Protein AF-A0A528AIC3-F1 (afdb_monomer_lite)

pLDDT: mean 77.79, std 11.74, range [51.06, 93.06]

Foldseek 3Di:
DAADFPDKDQPQDVVVVVVCVVVVNDDPDDPVVCVVDNPPDDTDMDTHGDLQCLVNCQVVVVVVCVPPPDPPDDDHSVVSRPDDPDPVVPD

Radius of gyration: 18.57 Å; chains: 1; bounding box: 39×36×48 Å

Sequence (91 aa):
MAAIPLLEETSGGPAGAMVSGLAGLARDADPAHIELLANDRPERKLAVYPASAGFDLVEELDYLCTRTIEPNVFFNPRFLAPAMPRLEDRE

Structure (mmCIF, N/CA/C/O backbone):
data_AF-A0A528AIC3-F1
#
_entry.id   AF-A0A528AIC3-F1
#
loop_
_atom_site.group_PDB
_atom_site.id
_atom_site.type_symbol
_atom_site.label_atom_id
_atom_site.label_alt_id
_atom_site.label_comp_id
_atom_site.label_asym_id
_atom_site.label_entity_id
_atom_site.label_seq_id
_atom_site.pdbx_PDB_ins_code
_atom_site.Cartn_x
_atom_site.Cartn_y
_atom_site.Cartn_z
_atom_site.occupancy
_atom_site.B_iso_or_equiv
_atom_site.auth_seq_id
_atom_site.auth_comp_id
_atom_site.auth_asym_id
_atom_site.auth_atom_id
_atom_site.pdbx_PDB_model_num
ATOM 1 N N . MET A 1 1 ? -16.333 1.337 2.476 1.00 53.56 1 MET A N 1
ATOM 2 C CA . MET A 1 1 ? -16.283 2.373 1.420 1.00 53.56 1 MET A CA 1
ATOM 3 C C . MET A 1 1 ? -14.821 2.467 1.029 1.00 53.56 1 MET A C 1
ATOM 5 O O . MET A 1 1 ? -14.013 2.513 1.941 1.00 53.56 1 MET A O 1
ATOM 9 N N . ALA A 1 2 ? -14.458 2.363 -0.250 1.00 69.06 2 ALA A N 1
ATOM 10 C CA . ALA A 1 2 ? -13.042 2.408 -0.628 1.00 69.06 2 ALA A CA 1
ATOM 11 C C . ALA A 1 2 ? -12.483 3.812 -0.340 1.00 69.06 2 ALA A C 1
ATOM 13 O O . ALA A 1 2 ? -13.120 4.803 -0.710 1.00 69.06 2 ALA A O 1
ATOM 14 N N . ALA A 1 3 ? -11.346 3.897 0.355 1.00 83.06 3 ALA A N 1
ATOM 15 C CA . ALA A 1 3 ? -10.695 5.171 0.640 1.00 83.06 3 ALA A CA 1
ATOM 16 C C . ALA A 1 3 ? -10.315 5.886 -0.666 1.00 83.06 3 ALA A C 1
ATOM 18 O O . ALA A 1 3 ? -9.918 5.246 -1.638 1.00 83.06 3 ALA A O 1
ATOM 19 N N . ILE A 1 4 ? -10.416 7.216 -0.683 1.00 89.38 4 ILE A N 1
ATOM 20 C CA . ILE A 1 4 ? -10.019 8.031 -1.837 1.00 89.38 4 ILE A CA 1
ATOM 21 C C . ILE A 1 4 ? -8.589 8.541 -1.594 1.00 89.38 4 ILE A C 1
ATOM 23 O O . ILE A 1 4 ? -8.342 9.143 -0.543 1.00 89.38 4 ILE A O 1
ATOM 27 N N . PRO A 1 5 ? -7.641 8.315 -2.520 1.00 91.38 5 PRO A N 1
ATOM 28 C CA . PRO A 1 5 ? -6.278 8.807 -2.368 1.00 91.38 5 PRO A CA 1
ATOM 29 C C . PRO A 1 5 ? -6.202 10.332 -2.542 1.00 91.38 5 PRO A C 1
ATOM 31 O O . PRO A 1 5 ? -6.940 10.927 -3.324 1.00 91.38 5 PRO A O 1
ATOM 34 N N . LEU A 1 6 ? -5.271 10.965 -1.825 1.00 92.44 6 LEU A N 1
ATOM 35 C CA . LEU A 1 6 ? -4.881 12.369 -2.010 1.00 92.44 6 LEU A CA 1
ATOM 36 C C . LEU A 1 6 ? -4.116 12.570 -3.320 1.00 92.44 6 LEU A C 1
ATOM 38 O O . LEU A 1 6 ? -4.242 13.605 -3.969 1.00 92.44 6 LEU A O 1
ATOM 42 N N . LEU A 1 7 ? -3.292 11.584 -3.671 1.00 91.25 7 LEU A N 1
ATOM 43 C CA . LEU A 1 7 ? -2.506 11.550 -4.893 1.00 91.25 7 LEU A CA 1
ATOM 44 C C . LEU A 1 7 ? -2.563 10.141 -5.455 1.00 91.25 7 LEU A C 1
ATOM 46 O O . LEU A 1 7 ? -2.358 9.169 -4.730 1.00 91.25 7 LEU A O 1
ATOM 50 N N . GLU A 1 8 ? -2.778 10.049 -6.754 1.00 89.12 8 GLU A N 1
ATOM 51 C CA . GLU A 1 8 ? -2.686 8.807 -7.493 1.00 89.12 8 GLU A CA 1
ATOM 52 C C . GLU A 1 8 ? -1.846 9.047 -8.740 1.00 89.12 8 GLU A C 1
ATOM 54 O O . GLU A 1 8 ? -2.135 9.941 -9.535 1.00 89.12 8 GLU A O 1
ATOM 59 N N . GLU A 1 9 ? -0.788 8.261 -8.889 1.00 82.94 9 GLU A N 1
ATOM 60 C CA . GLU A 1 9 ? 0.113 8.313 -10.027 1.00 82.94 9 GLU A CA 1
ATOM 61 C C . GLU A 1 9 ? 0.274 6.909 -10.605 1.00 82.94 9 GLU A C 1
ATOM 63 O O . GLU A 1 9 ? 0.653 5.961 -9.917 1.00 82.94 9 GLU A O 1
ATOM 68 N N . THR A 1 10 ? 0.022 6.764 -11.898 1.00 77.81 10 THR A N 1
ATOM 69 C CA . THR A 1 10 ? 0.375 5.565 -12.661 1.00 77.81 10 THR A CA 1
ATOM 70 C C . THR A 1 10 ? 1.838 5.676 -13.090 1.00 77.81 10 THR A C 1
ATOM 72 O O . THR A 1 10 ? 2.158 6.136 -14.190 1.00 77.81 10 THR A O 1
ATOM 75 N N . SER A 1 11 ? 2.754 5.333 -12.184 1.00 65.06 11 SER A N 1
ATOM 76 C CA . SER A 1 11 ? 4.194 5.378 -12.445 1.00 65.06 11 SER A CA 1
ATOM 77 C C . SER A 1 11 ? 4.627 4.165 -13.273 1.00 65.06 11 SER A C 1
ATOM 79 O O . SER A 1 11 ? 4.389 3.024 -12.899 1.00 65.06 11 SER A O 1
ATOM 81 N N . GLY A 1 12 ? 5.333 4.384 -14.382 1.00 60.56 12 GLY A N 1
ATOM 82 C CA . GLY A 1 12 ? 5.858 3.299 -15.230 1.00 60.56 12 GLY A CA 1
ATOM 83 C C . GLY A 1 12 ? 5.641 3.503 -16.725 1.00 60.56 12 GLY A C 1
ATOM 84 O O . GLY A 1 12 ? 6.210 2.766 -17.524 1.00 60.56 12 GLY A O 1
ATOM 85 N N . GLY A 1 13 ? 4.873 4.525 -17.108 1.00 60.69 13 GLY A N 1
ATOM 86 C CA . GLY A 1 13 ? 4.792 4.963 -18.495 1.00 60.69 13 GLY A CA 1
ATOM 87 C C . GLY A 1 13 ? 6.098 5.620 -18.979 1.00 60.69 13 GLY A C 1
ATOM 88 O O . GLY A 1 13 ? 6.861 6.167 -18.174 1.00 60.69 13 GLY A O 1
ATOM 89 N N . PRO A 1 14 ? 6.345 5.642 -20.300 1.00 63.38 14 PRO A N 1
ATOM 90 C CA . PRO A 1 14 ? 7.572 6.183 -20.895 1.00 63.38 14 PRO A CA 1
ATOM 91 C C . PRO A 1 14 ? 7.829 7.657 -20.537 1.00 63.38 14 PRO A C 1
ATOM 93 O O . PRO A 1 14 ? 8.976 8.093 -20.508 1.00 63.38 14 PRO A O 1
ATOM 96 N N . ALA A 1 15 ? 6.788 8.422 -20.193 1.00 68.94 15 ALA A N 1
ATOM 97 C CA . ALA A 1 15 ? 6.902 9.828 -19.813 1.00 68.94 15 ALA A CA 1
ATOM 98 C C . ALA A 1 15 ? 7.824 10.062 -18.599 1.00 68.94 15 ALA A C 1
ATOM 100 O O . 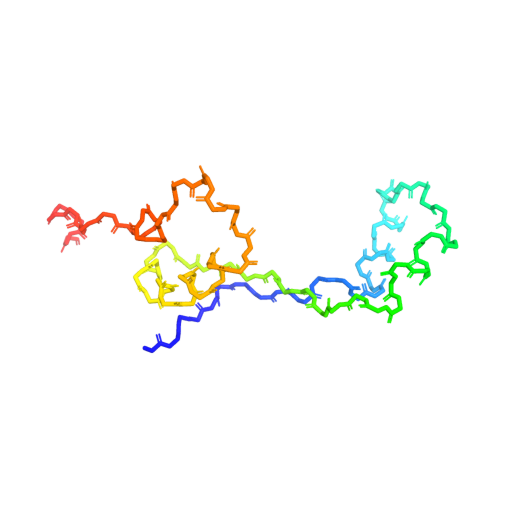ALA A 1 15 ? 8.675 10.947 -18.647 1.00 68.94 15 ALA A O 1
ATOM 101 N N . GLY A 1 16 ? 7.714 9.254 -17.536 1.00 69.44 16 GLY A N 1
ATOM 102 C CA . GLY A 1 16 ? 8.544 9.422 -16.333 1.00 69.44 16 GLY A CA 1
ATOM 103 C C . GLY A 1 16 ? 10.033 9.171 -16.600 1.00 69.44 16 GLY A C 1
ATOM 104 O O . GLY A 1 16 ? 10.890 9.917 -16.123 1.00 69.44 16 GLY A O 1
ATOM 105 N N . ALA A 1 17 ? 10.340 8.173 -17.436 1.00 68.44 17 ALA A N 1
ATOM 106 C CA . ALA A 1 17 ? 11.705 7.893 -17.881 1.00 68.44 17 ALA A CA 1
ATOM 107 C C . ALA A 1 17 ? 12.282 9.054 -18.711 1.00 68.44 17 ALA A C 1
ATOM 109 O O . ALA A 1 17 ? 13.429 9.450 -18.505 1.00 68.44 17 ALA A O 1
ATOM 110 N N . MET A 1 18 ? 11.472 9.656 -19.588 1.00 71.94 18 MET A N 1
ATOM 111 C CA . MET A 1 18 ? 11.877 10.803 -20.411 1.00 71.94 18 MET A CA 1
ATOM 112 C C . MET A 1 18 ? 12.185 12.047 -19.564 1.00 71.94 18 MET A C 1
ATOM 114 O O . MET A 1 18 ? 13.192 12.713 -19.805 1.00 71.94 18 MET A O 1
ATOM 118 N N . VAL A 1 19 ? 11.371 12.344 -18.541 1.00 76.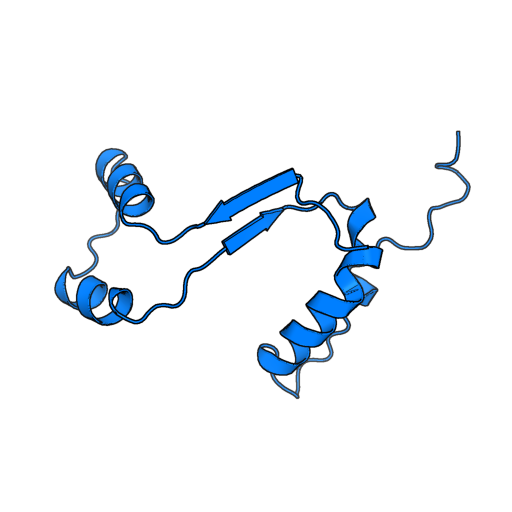31 19 VAL A N 1
ATOM 119 C CA . VAL A 1 19 ? 11.626 13.475 -17.625 1.00 76.31 19 VAL A CA 1
ATOM 120 C C . VAL A 1 19 ? 12.907 13.254 -16.816 1.00 76.31 19 VAL A C 1
ATOM 122 O O . VAL A 1 19 ? 13.716 14.172 -16.691 1.00 76.31 19 VAL A O 1
ATOM 125 N N . SER A 1 20 ? 13.132 12.036 -16.312 1.00 74.94 20 SER A N 1
ATOM 126 C CA . SER A 1 20 ? 14.368 11.688 -15.597 1.00 74.94 20 SER A CA 1
ATOM 127 C C . SER A 1 20 ? 15.610 11.825 -16.490 1.00 74.94 20 SER A C 1
ATOM 129 O O . SER A 1 20 ? 16.622 12.372 -16.046 1.00 74.94 20 SER A O 1
ATOM 131 N N . GLY A 1 21 ? 15.513 11.410 -17.760 1.00 76.75 21 GLY A N 1
ATOM 132 C CA . GLY A 1 21 ? 16.561 11.599 -18.766 1.00 76.75 21 GLY A CA 1
ATOM 133 C C . GLY A 1 21 ? 16.876 13.071 -19.026 1.00 76.75 21 GLY A C 1
ATOM 134 O O . GLY A 1 21 ? 18.039 13.467 -18.983 1.00 76.75 21 GLY A O 1
ATOM 135 N N . LEU A 1 22 ? 15.848 13.906 -19.208 1.00 81.88 22 LEU A N 1
ATOM 136 C CA . LEU A 1 22 ? 16.023 15.344 -19.431 1.00 81.88 22 LEU A CA 1
ATOM 137 C C . LEU A 1 22 ? 16.634 16.060 -18.216 1.00 81.88 22 LEU A C 1
ATOM 139 O O . LEU A 1 22 ? 17.432 16.980 -18.376 1.00 81.88 22 LEU A O 1
ATOM 143 N N . ALA A 1 23 ? 16.284 15.625 -17.006 1.00 84.88 23 ALA A N 1
ATOM 144 C CA . ALA A 1 23 ? 16.823 16.164 -15.760 1.00 84.88 23 ALA A CA 1
ATOM 145 C C . ALA A 1 23 ? 18.251 15.674 -15.435 1.00 84.88 23 ALA A C 1
ATOM 147 O O . ALA A 1 23 ? 18.791 16.039 -14.392 1.00 84.88 23 ALA A O 1
ATOM 148 N N . GLY A 1 24 ? 18.857 14.830 -16.283 1.00 82.50 24 GLY A N 1
ATOM 149 C CA . GLY A 1 24 ? 20.172 14.229 -16.028 1.00 82.50 24 GLY A CA 1
ATOM 150 C C . GLY A 1 24 ? 20.188 13.261 -14.839 1.00 82.50 24 GLY A C 1
ATOM 151 O O . GLY A 1 24 ? 21.247 12.962 -14.295 1.00 82.50 24 GLY A O 1
ATOM 152 N N . LEU A 1 25 ? 19.011 12.795 -14.410 1.00 77.88 25 LEU A N 1
ATOM 153 C CA . LEU A 1 25 ? 18.816 11.869 -13.290 1.00 77.88 25 LEU A CA 1
ATOM 154 C C . LEU A 1 25 ? 18.756 10.405 -13.751 1.00 77.88 25 LEU A C 1
ATOM 156 O O . LEU A 1 25 ? 18.761 9.497 -12.916 1.00 77.88 25 LEU A O 1
ATOM 160 N N . ALA A 1 26 ? 18.677 10.170 -15.063 1.00 69.81 26 ALA A N 1
ATOM 161 C CA . ALA A 1 26 ? 18.702 8.831 -15.623 1.00 69.81 26 ALA A CA 1
ATOM 162 C C . ALA A 1 26 ? 20.073 8.190 -15.384 1.00 69.81 26 ALA A C 1
ATOM 164 O O . ALA A 1 26 ? 21.116 8.762 -15.691 1.00 69.81 26 ALA A O 1
ATOM 165 N N . ARG A 1 27 ? 20.063 6.976 -14.833 1.00 67.75 27 ARG A N 1
ATOM 166 C CA . ARG A 1 27 ? 21.244 6.111 -14.842 1.00 67.75 27 ARG A CA 1
ATOM 167 C C . ARG A 1 27 ? 21.362 5.491 -16.230 1.00 67.75 27 ARG A C 1
ATOM 169 O O . ARG A 1 27 ? 20.328 5.182 -16.820 1.00 67.75 27 ARG A O 1
ATOM 176 N N . ASP A 1 28 ? 22.589 5.267 -16.700 1.00 65.81 28 ASP A N 1
ATOM 177 C CA . ASP A 1 28 ? 22.865 4.483 -17.909 1.00 65.81 28 ASP A CA 1
ATOM 178 C C . ASP A 1 28 ? 22.372 3.046 -17.699 1.00 65.81 28 ASP A C 1
ATOM 180 O O . ASP A 1 28 ? 23.088 2.161 -17.231 1.00 65.81 28 ASP A O 1
ATOM 184 N N . ALA A 1 29 ? 21.090 2.830 -17.955 1.00 63.81 29 ALA A N 1
ATOM 185 C CA . ALA A 1 29 ? 20.485 1.519 -17.991 1.00 63.81 29 ALA A CA 1
ATOM 186 C C . ALA A 1 29 ? 20.575 1.020 -19.431 1.00 63.81 29 ALA A C 1
ATOM 188 O O . ALA A 1 29 ? 20.204 1.738 -20.359 1.00 63.81 29 ALA A O 1
ATOM 189 N N . ASP A 1 30 ? 21.072 -0.203 -19.605 1.00 68.88 30 ASP A N 1
ATOM 190 C CA . ASP A 1 30 ? 21.126 -0.866 -20.905 1.00 68.88 30 ASP A CA 1
ATOM 191 C C . ASP A 1 30 ? 19.725 -0.843 -21.557 1.00 68.88 30 ASP A C 1
ATOM 193 O O . ASP A 1 30 ? 18.782 -1.410 -20.990 1.00 68.88 30 ASP A O 1
ATOM 197 N N . PRO A 1 31 ? 19.555 -0.189 -22.722 1.00 64.81 31 PRO A N 1
ATOM 198 C CA . PRO A 1 31 ? 18.270 -0.096 -23.407 1.00 64.81 31 PRO A CA 1
ATOM 199 C C . PRO A 1 31 ? 17.639 -1.465 -23.681 1.00 64.81 31 PRO A C 1
ATOM 201 O O . PRO A 1 31 ? 16.425 -1.608 -23.538 1.00 64.81 31 PRO A O 1
ATOM 204 N N . ALA A 1 32 ? 18.453 -2.485 -23.980 1.00 63.16 32 ALA A N 1
ATOM 205 C CA . ALA A 1 32 ? 17.974 -3.847 -24.210 1.00 63.16 32 ALA A CA 1
ATOM 206 C C . ALA A 1 32 ? 17.427 -4.488 -22.922 1.00 63.16 32 ALA A C 1
ATOM 208 O O . ALA A 1 32 ? 16.450 -5.237 -22.949 1.00 63.16 32 ALA A O 1
ATOM 209 N N . HIS A 1 33 ? 18.017 -4.155 -21.771 1.00 64.88 33 HIS A N 1
ATOM 210 C CA . HIS A 1 33 ? 17.536 -4.587 -20.460 1.00 64.88 33 HIS A CA 1
ATOM 211 C C . HIS A 1 33 ? 16.225 -3.891 -20.071 1.00 64.88 33 HIS A C 1
ATOM 213 O O . HIS A 1 33 ? 15.347 -4.517 -19.474 1.00 64.88 33 HIS A O 1
ATOM 219 N N . ILE A 1 34 ? 16.070 -2.610 -20.425 1.00 66.25 34 ILE A N 1
ATOM 220 C CA . ILE A 1 34 ? 14.809 -1.888 -20.229 1.00 66.25 34 ILE A CA 1
ATOM 221 C C . ILE A 1 34 ? 13.713 -2.488 -21.102 1.00 66.25 34 ILE A C 1
ATOM 223 O O . ILE A 1 34 ? 12.651 -2.785 -20.572 1.00 66.25 34 ILE A O 1
ATOM 227 N N . GLU A 1 35 ? 13.957 -2.699 -22.393 1.00 62.88 35 GLU A N 1
ATOM 228 C CA . GLU A 1 35 ? 12.955 -3.221 -23.329 1.00 62.88 35 GLU A CA 1
ATOM 229 C C . GLU A 1 35 ? 12.471 -4.624 -22.926 1.00 62.88 35 GLU A C 1
ATOM 231 O O . GLU A 1 35 ? 11.264 -4.861 -22.838 1.00 62.88 35 GLU A O 1
ATOM 236 N N . LEU A 1 36 ? 13.398 -5.513 -22.546 1.00 65.19 36 LEU A N 1
ATOM 237 C CA . LEU A 1 36 ? 13.083 -6.859 -22.056 1.00 65.19 36 LEU A CA 1
ATOM 238 C C . LEU A 1 36 ? 12.225 -6.847 -20.780 1.00 65.19 36 LEU A C 1
ATOM 240 O O . LEU A 1 36 ? 11.345 -7.687 -20.615 1.00 65.19 36 LEU A O 1
ATOM 244 N N . LEU A 1 37 ? 12.478 -5.909 -19.862 1.00 65.00 37 LEU A N 1
ATOM 245 C CA . LEU A 1 37 ? 11.736 -5.799 -18.603 1.00 65.00 37 LEU A CA 1
ATOM 246 C C . LEU A 1 37 ? 10.475 -4.935 -18.705 1.00 65.00 37 LEU A C 1
ATOM 248 O O . LEU A 1 37 ? 9.627 -5.018 -17.818 1.00 65.00 37 LEU A O 1
ATOM 252 N N . ALA A 1 38 ? 10.373 -4.065 -19.707 1.00 66.25 38 ALA A N 1
ATOM 253 C CA . ALA A 1 38 ? 9.271 -3.123 -19.858 1.00 66.25 38 ALA A CA 1
ATOM 254 C C . ALA A 1 38 ? 8.076 -3.739 -20.587 1.00 66.25 38 ALA A C 1
ATOM 256 O O . ALA A 1 38 ? 6.951 -3.350 -20.287 1.00 66.25 38 ALA A O 1
ATOM 257 N N . ASN A 1 39 ? 8.302 -4.698 -21.492 1.00 62.47 39 ASN A N 1
ATOM 258 C CA . ASN A 1 39 ? 7.248 -5.190 -22.383 1.00 62.47 39 ASN A CA 1
ATOM 259 C C . ASN A 1 39 ? 6.115 -5.940 -21.651 1.00 62.47 39 ASN A C 1
ATOM 261 O O . ASN A 1 39 ? 4.965 -5.845 -22.063 1.00 62.47 39 ASN A O 1
ATOM 265 N N . ASP A 1 40 ? 6.424 -6.612 -20.534 1.00 67.88 40 ASP A N 1
ATOM 266 C CA . ASP A 1 40 ? 5.465 -7.423 -19.760 1.00 67.88 40 ASP A CA 1
ATOM 267 C C . ASP A 1 40 ? 5.265 -6.931 -18.316 1.00 67.88 40 ASP A C 1
ATOM 269 O O . ASP A 1 40 ? 4.747 -7.655 -17.459 1.00 67.88 40 ASP A O 1
ATOM 273 N N . ARG A 1 41 ? 5.698 -5.707 -17.986 1.00 69.06 41 ARG A N 1
ATOM 274 C CA . ARG A 1 41 ? 5.485 -5.197 -16.627 1.00 69.06 41 ARG A CA 1
ATOM 275 C C . ARG A 1 41 ? 4.018 -4.808 -16.441 1.00 69.06 41 ARG A C 1
ATOM 277 O O . ARG A 1 41 ? 3.541 -3.940 -17.169 1.00 69.06 41 ARG A O 1
ATOM 284 N N . PRO A 1 42 ? 3.319 -5.373 -15.438 1.00 72.12 42 PRO A N 1
ATOM 285 C CA . PRO A 1 42 ? 1.990 -4.896 -15.094 1.00 72.12 42 PRO A CA 1
ATOM 286 C C . PRO A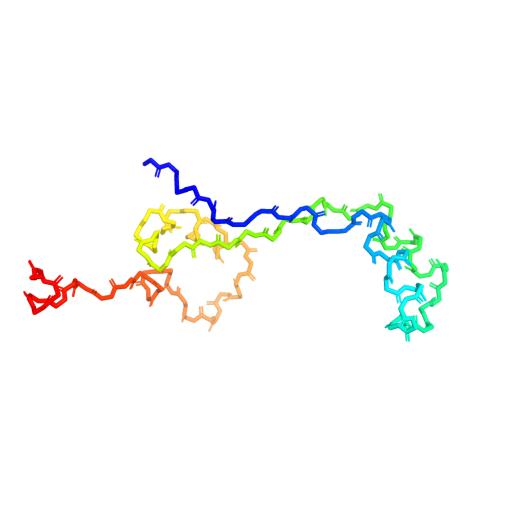 1 42 ? 2.064 -3.420 -14.701 1.00 72.12 42 PRO A C 1
ATOM 288 O O . PRO A 1 42 ? 3.065 -2.968 -14.129 1.00 72.12 42 PRO A O 1
ATOM 291 N N . GLU A 1 43 ? 1.000 -2.683 -15.016 1.00 75.06 43 GLU A N 1
ATOM 292 C CA . GLU A 1 43 ? 0.863 -1.277 -14.652 1.00 75.06 43 GLU A CA 1
ATOM 293 C C . GLU A 1 43 ? 1.112 -1.102 -13.151 1.00 75.06 43 GLU A C 1
ATOM 295 O O . GLU A 1 43 ? 0.558 -1.825 -12.318 1.00 75.06 43 GLU A O 1
ATOM 300 N N . ARG A 1 44 ? 1.992 -0.159 -12.803 1.00 78.25 44 ARG A N 1
ATOM 301 C CA . ARG A 1 44 ? 2.273 0.170 -11.409 1.00 78.25 44 ARG A CA 1
ATOM 302 C C . ARG A 1 44 ? 1.556 1.460 -11.067 1.00 78.25 44 ARG A C 1
ATOM 304 O O . ARG A 1 44 ? 1.575 2.429 -11.821 1.00 78.25 44 ARG A O 1
ATOM 311 N N . LYS A 1 45 ? 0.948 1.457 -9.892 1.00 83.00 45 LYS A N 1
ATOM 312 C CA . LYS A 1 45 ? 0.212 2.586 -9.351 1.00 83.00 45 LYS A CA 1
ATOM 313 C C . LYS A 1 45 ? 0.789 2.936 -7.989 1.00 83.00 45 LYS A C 1
ATOM 315 O O . LYS A 1 45 ? 0.934 2.068 -7.130 1.00 83.00 45 LYS A O 1
ATOM 320 N N . LEU A 1 46 ? 1.133 4.204 -7.817 1.00 86.38 46 LEU A N 1
ATOM 321 C CA . LEU A 1 46 ? 1.453 4.822 -6.542 1.00 86.38 46 LEU A CA 1
ATOM 322 C C . LEU A 1 46 ? 0.212 5.584 -6.080 1.00 86.38 46 LEU A C 1
ATOM 324 O O . LEU A 1 46 ? -0.285 6.452 -6.789 1.00 86.38 46 LEU A O 1
ATOM 328 N N . ALA A 1 47 ? -0.281 5.267 -4.890 1.00 90.19 47 ALA A N 1
ATOM 329 C CA . ALA A 1 47 ? -1.397 5.971 -4.278 1.00 90.19 47 ALA A CA 1
ATOM 330 C C . ALA A 1 47 ? -0.986 6.457 -2.886 1.00 90.19 47 ALA A C 1
ATOM 332 O O . ALA A 1 47 ? -0.421 5.697 -2.097 1.00 90.19 47 ALA A O 1
ATOM 333 N N . VAL A 1 48 ? -1.256 7.726 -2.592 1.00 90.94 48 VAL A N 1
ATOM 334 C CA . VAL A 1 48 ? -1.000 8.353 -1.293 1.00 90.94 48 VAL A CA 1
ATOM 335 C C . VAL A 1 48 ? -2.338 8.644 -0.641 1.00 90.94 48 VAL A C 1
ATOM 337 O O . VAL A 1 48 ? -3.154 9.370 -1.198 1.00 90.94 48 VAL A O 1
ATOM 340 N N . TYR A 1 49 ? -2.552 8.106 0.552 1.00 90.44 49 TYR A N 1
ATOM 341 C CA . TYR A 1 49 ? -3.790 8.259 1.313 1.00 90.44 49 TYR A CA 1
ATOM 342 C C . TYR A 1 49 ? -3.572 9.143 2.546 1.00 90.44 49 TYR A C 1
ATOM 344 O O . TYR A 1 49 ? -2.448 9.210 3.056 1.00 90.44 49 TYR A O 1
ATOM 352 N N . PRO A 1 50 ? -4.618 9.820 3.058 1.00 88.38 50 PRO A N 1
ATOM 353 C CA . PRO A 1 50 ? -4.507 10.507 4.339 1.00 88.38 50 PRO A CA 1
ATOM 354 C C . PRO A 1 50 ? -4.322 9.484 5.468 1.00 88.38 50 PRO A C 1
ATOM 356 O O . PRO A 1 50 ? -4.827 8.365 5.389 1.00 88.38 50 PRO A O 1
ATOM 359 N N . ALA A 1 51 ? -3.662 9.877 6.560 1.00 82.94 51 ALA A N 1
ATOM 360 C CA . ALA A 1 51 ? -3.431 8.985 7.703 1.00 82.94 51 ALA A CA 1
ATOM 361 C C . ALA A 1 51 ? -4.737 8.415 8.300 1.00 82.94 51 ALA A C 1
ATOM 363 O O . ALA A 1 51 ? -4.763 7.287 8.787 1.00 82.94 51 ALA A O 1
ATOM 364 N N . SER A 1 52 ? -5.842 9.163 8.212 1.00 83.56 52 SER A N 1
ATOM 365 C CA . SER A 1 52 ? -7.172 8.736 8.665 1.00 83.56 52 SER A CA 1
ATOM 366 C C . SER A 1 52 ? -7.761 7.569 7.865 1.00 83.56 52 SER A C 1
ATOM 368 O O . SER A 1 52 ? -8.599 6.846 8.397 1.00 83.56 52 SER A O 1
ATOM 370 N N . ALA A 1 53 ? -7.307 7.336 6.629 1.00 87.62 53 ALA A N 1
ATOM 371 C CA . ALA A 1 53 ? -7.795 6.252 5.775 1.00 87.62 53 ALA A CA 1
ATOM 372 C C . ALA A 1 53 ? -7.275 4.864 6.186 1.00 87.62 53 ALA A C 1
ATOM 374 O O . ALA A 1 53 ? -7.697 3.860 5.616 1.00 87.62 53 ALA A O 1
ATOM 375 N N . GLY A 1 54 ? -6.372 4.780 7.172 1.00 83.94 54 GLY A N 1
ATOM 376 C CA . GLY A 1 54 ? -5.746 3.518 7.568 1.00 83.94 54 GLY A CA 1
ATOM 377 C C . GLY A 1 54 ? -6.743 2.410 7.929 1.00 83.94 54 GLY A C 1
ATOM 378 O O . GLY A 1 54 ? -6.461 1.250 7.656 1.00 83.94 54 GLY A O 1
ATOM 379 N N . PHE A 1 55 ? -7.919 2.749 8.476 1.00 85.69 55 PHE A N 1
ATOM 380 C CA . PHE A 1 55 ? -8.985 1.777 8.761 1.00 85.69 55 PHE A CA 1
ATOM 381 C C . PHE A 1 55 ? -9.698 1.268 7.505 1.00 85.69 55 PHE A C 1
ATOM 383 O O . PHE A 1 55 ? -9.962 0.071 7.400 1.00 85.69 55 PHE A O 1
ATOM 390 N N . ASP A 1 56 ? -9.987 2.157 6.557 1.00 88.50 56 ASP A N 1
ATOM 391 C CA . ASP A 1 56 ? -10.693 1.816 5.318 1.00 88.50 56 ASP A CA 1
ATOM 392 C C . ASP A 1 56 ? -9.824 0.965 4.376 1.00 88.50 56 ASP A C 1
ATOM 394 O O . ASP A 1 56 ? -10.349 0.191 3.579 1.00 88.50 56 ASP A O 1
ATOM 398 N N . LEU A 1 57 ? -8.494 1.068 4.494 1.00 89.81 57 LEU A N 1
ATOM 399 C CA . LEU A 1 57 ? -7.523 0.328 3.680 1.00 89.81 57 LEU A CA 1
ATOM 400 C C . LEU A 1 57 ? -7.185 -1.073 4.214 1.00 89.81 57 LEU A C 1
ATOM 402 O O . LEU A 1 57 ? -6.486 -1.822 3.534 1.00 89.81 57 LEU A O 1
ATOM 406 N N . VAL A 1 58 ? -7.643 -1.450 5.416 1.00 90.25 58 VAL A N 1
ATOM 407 C CA . VAL A 1 58 ? -7.223 -2.710 6.065 1.00 90.25 58 VAL A CA 1
ATOM 408 C C . VAL A 1 58 ? -7.522 -3.932 5.197 1.00 90.25 58 VAL A C 1
ATOM 410 O O . VAL A 1 58 ? -6.663 -4.796 5.072 1.00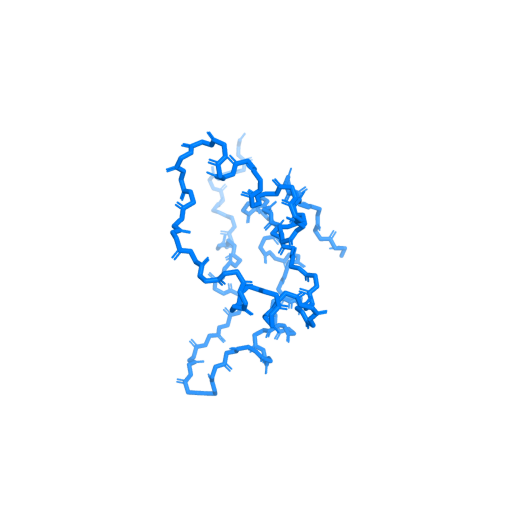 90.25 58 VAL A O 1
ATOM 413 N N . GLU A 1 59 ? -8.712 -4.005 4.600 1.00 90.94 59 GLU A N 1
ATOM 414 C CA . GLU A 1 59 ? -9.136 -5.155 3.787 1.00 90.94 59 GLU A CA 1
ATOM 415 C C . GLU A 1 59 ? -8.271 -5.321 2.529 1.00 90.94 59 GLU A C 1
ATOM 417 O O . GLU A 1 59 ? -7.796 -6.417 2.230 1.00 90.94 59 GLU A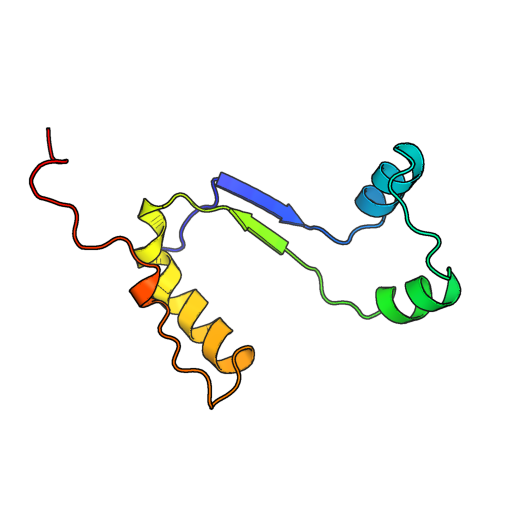 O 1
ATOM 422 N N . GLU A 1 60 ? -8.008 -4.222 1.819 1.00 90.00 60 GLU A N 1
ATOM 423 C CA . GLU A 1 60 ? -7.152 -4.228 0.630 1.00 90.00 60 GLU A CA 1
ATOM 424 C C . GLU A 1 60 ? -5.707 -4.591 0.988 1.00 90.00 60 GLU A C 1
ATOM 426 O O . GLU A 1 60 ? -5.082 -5.428 0.331 1.00 90.00 60 GLU A O 1
ATOM 431 N N . LEU A 1 61 ? -5.175 -4.004 2.059 1.00 90.50 61 LEU A N 1
ATOM 432 C CA . LEU A 1 61 ? -3.822 -4.297 2.514 1.00 90.50 61 LEU A CA 1
ATOM 433 C C . LEU A 1 61 ? -3.683 -5.754 2.967 1.00 90.50 61 LEU A C 1
ATOM 435 O O . LEU A 1 61 ? -2.657 -6.363 2.684 1.00 90.50 61 LEU A O 1
ATOM 439 N N . ASP A 1 62 ? -4.695 -6.340 3.607 1.00 92.06 62 ASP A N 1
ATOM 440 C CA . ASP A 1 62 ? -4.695 -7.756 4.002 1.00 92.06 62 ASP A CA 1
ATOM 441 C C . ASP A 1 62 ? -4.653 -8.683 2.780 1.00 92.06 62 ASP A C 1
ATOM 443 O O . ASP A 1 62 ? -3.825 -9.602 2.693 1.00 92.06 62 ASP A O 1
ATOM 447 N N . TYR A 1 63 ? -5.467 -8.365 1.769 1.00 91.38 63 TYR A N 1
ATOM 448 C CA . TYR A 1 63 ? -5.444 -9.039 0.477 1.00 91.38 63 TYR A CA 1
ATOM 449 C C . TYR A 1 63 ? -4.053 -8.971 -0.177 1.00 91.38 63 TYR A C 1
ATOM 451 O O . TYR A 1 63 ? -3.539 -9.991 -0.651 1.00 91.38 63 TYR A O 1
ATOM 45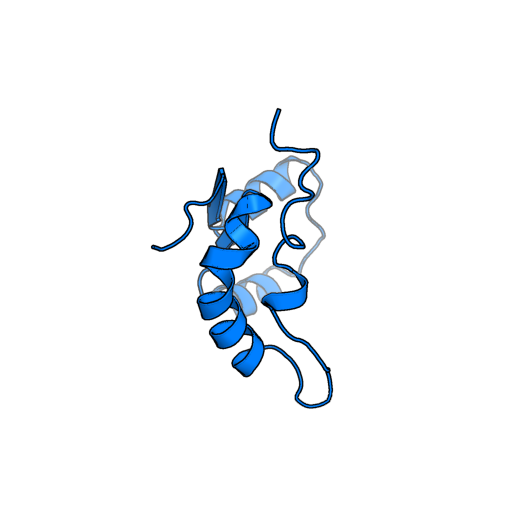9 N N . LEU A 1 64 ? -3.429 -7.792 -0.214 1.00 90.19 64 LEU A N 1
ATOM 460 C CA . LEU A 1 64 ? -2.118 -7.609 -0.840 1.00 90.19 64 LEU A CA 1
ATOM 461 C C . LEU A 1 64 ? -1.011 -8.314 -0.054 1.00 90.19 64 LEU A C 1
ATOM 463 O O . LEU A 1 64 ? -0.220 -9.044 -0.648 1.00 90.19 64 LEU A O 1
ATOM 467 N N . CYS A 1 65 ? -0.986 -8.160 1.269 1.00 91.44 65 CYS A N 1
ATOM 468 C CA . CYS A 1 65 ? 0.048 -8.729 2.132 1.00 91.44 65 CYS A CA 1
ATOM 469 C C . CYS A 1 65 ? 0.098 -10.251 2.043 1.00 91.44 65 CYS A C 1
ATOM 471 O O . CYS A 1 65 ? 1.182 -10.819 1.951 1.00 91.44 65 CYS A O 1
ATOM 473 N N . THR A 1 66 ? -1.062 -10.904 1.948 1.00 90.56 66 THR A N 1
ATOM 474 C CA . THR A 1 66 ? -1.157 -12.363 1.770 1.00 90.56 66 THR A CA 1
ATOM 475 C C . THR A 1 66 ? -0.462 -12.860 0.488 1.00 90.56 66 THR A C 1
ATOM 477 O O . THR A 1 66 ? -0.146 -14.042 0.370 1.00 90.56 66 THR A O 1
ATOM 480 N N . ARG A 1 67 ? -0.224 -11.978 -0.492 1.00 89.38 67 ARG A N 1
ATOM 481 C CA . ARG A 1 67 ? 0.365 -12.309 -1.802 1.00 89.38 67 ARG A CA 1
ATOM 482 C C . ARG A 1 67 ? 1.782 -11.782 -1.998 1.00 89.38 67 ARG A C 1
ATOM 484 O O . ARG A 1 67 ? 2.449 -12.217 -2.931 1.00 89.38 67 ARG A O 1
ATOM 491 N N . THR A 1 68 ? 2.216 -10.820 -1.188 1.00 89.94 68 THR A N 1
ATOM 492 C CA . THR A 1 68 ? 3.484 -10.103 -1.393 1.00 89.94 68 THR A CA 1
ATOM 493 C C . THR A 1 68 ? 4.464 -10.256 -0.239 1.00 89.94 68 THR A C 1
ATOM 495 O O . THR A 1 68 ? 5.660 -10.060 -0.447 1.00 89.94 68 THR A O 1
ATOM 498 N N . ILE A 1 69 ? 3.987 -10.594 0.961 1.00 91.06 69 ILE A N 1
ATOM 499 C CA . ILE A 1 69 ? 4.821 -10.748 2.153 1.00 91.06 69 ILE A CA 1
ATOM 500 C C . ILE A 1 69 ? 5.189 -12.222 2.337 1.00 91.06 69 ILE A C 1
ATOM 502 O O . ILE A 1 69 ? 4.348 -13.111 2.224 1.00 91.06 69 ILE A O 1
ATOM 506 N N . GLU A 1 70 ? 6.462 -12.471 2.641 1.00 93.06 70 GLU A N 1
ATOM 507 C CA . GLU A 1 70 ? 6.970 -13.812 2.927 1.00 93.06 70 GLU A CA 1
ATOM 508 C C . GLU A 1 70 ? 6.312 -14.411 4.188 1.00 93.06 70 GLU A C 1
ATOM 510 O O . GLU A 1 70 ? 6.140 -13.701 5.184 1.00 93.06 70 GLU A O 1
ATOM 515 N N . PRO A 1 71 ? 6.000 -15.723 4.223 1.00 85.75 71 PRO A N 1
ATOM 516 C CA . PRO A 1 71 ? 5.261 -16.340 5.332 1.00 85.75 71 PRO A CA 1
ATOM 517 C C . PRO A 1 71 ? 5.927 -16.235 6.711 1.00 85.75 71 PRO A C 1
ATOM 519 O O . PRO A 1 71 ? 5.267 -16.380 7.737 1.00 85.75 71 PRO A O 1
ATOM 522 N N . ASN A 1 72 ? 7.243 -16.027 6.754 1.00 91.06 72 ASN A N 1
ATOM 523 C CA . ASN A 1 72 ? 8.015 -15.876 7.987 1.00 91.06 72 ASN A CA 1
ATOM 524 C C . ASN A 1 72 ? 8.072 -14.426 8.503 1.00 91.06 72 ASN A C 1
ATOM 526 O O . ASN A 1 72 ? 8.703 -14.173 9.532 1.00 91.06 72 ASN A O 1
ATOM 530 N N . VAL A 1 73 ? 7.437 -13.475 7.816 1.00 91.12 73 VAL A N 1
ATOM 531 C CA . VAL A 1 73 ? 7.341 -12.078 8.241 1.00 91.12 73 VAL A CA 1
ATOM 532 C C . VAL A 1 73 ? 6.005 -11.865 8.949 1.00 91.12 73 VAL A C 1
ATOM 534 O O . VAL A 1 73 ? 4.939 -11.893 8.340 1.00 91.12 73 VAL A O 1
ATOM 537 N N . PHE A 1 74 ? 6.056 -11.618 10.258 1.00 88.31 74 PHE A N 1
ATOM 538 C CA . PHE A 1 74 ? 4.867 -11.283 11.040 1.00 88.31 74 PHE A CA 1
ATOM 539 C C . PHE A 1 74 ? 4.426 -9.851 10.739 1.00 88.31 74 PHE A C 1
ATOM 541 O O . PHE A 1 74 ? 4.935 -8.893 11.321 1.00 88.31 74 PHE A O 1
ATOM 548 N N . PHE A 1 75 ? 3.462 -9.709 9.836 1.00 89.56 75 PHE A N 1
ATOM 549 C CA . PHE A 1 75 ? 2.865 -8.429 9.484 1.00 89.56 75 PHE A CA 1
ATOM 550 C C . PHE A 1 75 ? 1.340 -8.489 9.607 1.00 89.56 75 PHE A C 1
ATOM 552 O O . PHE A 1 75 ? 0.714 -9.467 9.206 1.00 89.56 75 PHE A O 1
ATOM 559 N N . ASN A 1 76 ? 0.737 -7.433 10.157 1.00 88.88 76 ASN A N 1
ATOM 560 C CA . ASN A 1 76 ? -0.709 -7.237 10.154 1.00 88.88 76 ASN A CA 1
ATOM 561 C C . ASN A 1 76 ? -1.019 -5.797 9.706 1.00 88.88 76 ASN A C 1
ATOM 563 O O . ASN A 1 76 ? -0.554 -4.862 10.365 1.00 88.88 76 ASN A O 1
ATOM 567 N N . PRO A 1 77 ? -1.826 -5.588 8.648 1.00 88.69 77 PRO A N 1
ATOM 568 C CA . PRO A 1 77 ? -2.171 -4.253 8.159 1.00 88.69 77 PRO A CA 1
ATOM 569 C C . PRO A 1 77 ? -2.776 -3.322 9.210 1.00 88.69 77 PRO A C 1
ATOM 571 O O . PRO A 1 77 ? -2.635 -2.106 9.117 1.00 88.69 77 PRO A O 1
ATOM 574 N N . ARG A 1 78 ? -3.413 -3.869 10.253 1.00 87.56 78 ARG A N 1
ATOM 575 C CA . ARG A 1 78 ? -3.996 -3.079 11.347 1.00 87.56 78 ARG A CA 1
ATOM 576 C C . ARG A 1 78 ? -2.962 -2.309 12.159 1.00 87.56 78 ARG A C 1
ATOM 578 O O . ARG A 1 78 ? -3.341 -1.359 12.831 1.00 87.56 78 ARG A O 1
ATOM 585 N N . PHE A 1 79 ? -1.682 -2.672 12.088 1.00 86.56 79 PHE A N 1
ATOM 586 C CA . PHE A 1 79 ? -0.614 -1.867 12.684 1.00 86.56 79 PHE A CA 1
ATOM 587 C C . PHE A 1 79 ? -0.422 -0.516 11.978 1.00 86.56 79 PHE A C 1
ATOM 589 O O . PHE A 1 79 ? 0.171 0.384 12.565 1.00 86.56 79 PHE A O 1
ATOM 596 N N . LEU A 1 80 ? -0.916 -0.370 10.742 1.00 81.69 80 LEU A N 1
ATOM 597 C CA . LEU A 1 80 ? -0.889 0.885 9.986 1.00 81.69 80 LEU A CA 1
ATOM 598 C C . LEU A 1 80 ? -2.128 1.750 10.226 1.00 81.69 80 LEU A C 1
ATOM 600 O O . LEU A 1 80 ? -2.100 2.946 9.938 1.00 81.69 80 LEU A O 1
ATOM 604 N N . ALA A 1 81 ? -3.215 1.164 10.733 1.00 81.31 81 ALA A N 1
ATOM 605 C CA . ALA A 1 81 ? -4.378 1.944 11.110 1.00 81.31 81 ALA A CA 1
ATOM 606 C C . ALA A 1 81 ? -3.993 2.853 12.286 1.00 81.31 81 ALA A C 1
ATOM 608 O O . ALA A 1 81 ? -3.354 2.381 13.235 1.00 81.31 81 ALA A O 1
ATOM 609 N N . PRO A 1 82 ? -4.350 4.148 12.244 1.00 72.81 82 PRO A N 1
ATOM 610 C CA . PRO A 1 82 ? -4.071 5.037 13.357 1.00 72.81 82 PRO A CA 1
ATOM 611 C C . PRO A 1 82 ? -4.663 4.437 14.634 1.00 72.81 82 PRO A C 1
ATOM 613 O O . PRO A 1 82 ? -5.787 3.927 14.637 1.00 72.81 82 PRO A O 1
ATOM 616 N N . ALA A 1 83 ? -3.889 4.465 15.722 1.00 70.06 83 ALA A N 1
ATOM 617 C CA . ALA A 1 83 ? -4.395 4.060 17.025 1.00 70.06 83 ALA A CA 1
ATOM 618 C C . ALA A 1 83 ? -5.677 4.850 17.324 1.00 70.06 83 ALA A C 1
ATOM 620 O O . ALA A 1 83 ? -5.797 5.999 16.895 1.00 70.06 83 ALA A O 1
ATOM 621 N N . MET A 1 84 ? -6.625 4.215 18.025 1.00 64.25 84 MET A N 1
ATOM 622 C CA . MET A 1 84 ? -7.905 4.814 18.418 1.00 64.25 84 MET A CA 1
ATOM 623 C C . MET A 1 84 ? -7.693 6.297 18.769 1.00 64.25 84 MET A C 1
ATOM 625 O O . MET A 1 84 ? -6.818 6.565 19.601 1.00 64.25 84 MET A O 1
ATOM 629 N N . PRO A 1 85 ? -8.393 7.241 18.101 1.00 62.00 85 PRO A N 1
ATOM 630 C CA . PRO A 1 85 ? -8.104 8.662 18.244 1.00 62.00 85 PRO A CA 1
ATOM 631 C C . PRO A 1 85 ? -8.118 9.010 19.723 1.00 62.00 85 PRO A C 1
ATOM 633 O O . PRO A 1 85 ? -9.037 8.613 20.454 1.00 62.00 85 PRO A O 1
ATOM 636 N N . ARG A 1 86 ? -7.057 9.678 20.177 1.00 63.06 86 ARG A N 1
ATOM 637 C CA . ARG A 1 86 ? -6.969 10.067 21.576 1.00 63.06 86 ARG A CA 1
ATOM 638 C C . ARG A 1 86 ? -8.121 11.034 21.826 1.00 63.06 86 ARG A C 1
ATOM 640 O O . ARG A 1 86 ? -8.425 11.878 20.990 1.00 63.06 86 ARG A O 1
ATOM 647 N N . LEU A 1 87 ? -8.811 10.877 22.954 1.00 61.09 87 LEU A N 1
ATOM 648 C CA . LEU A 1 87 ? -9.993 11.687 23.298 1.00 61.09 87 LEU A CA 1
ATOM 649 C C . LEU A 1 87 ? -9.714 13.203 23.289 1.00 61.09 87 LEU A C 1
ATOM 651 O O . LEU A 1 87 ? -10.645 13.990 23.204 1.00 61.09 87 LEU A O 1
ATOM 655 N N . GLU A 1 88 ? -8.440 13.568 23.357 1.00 62.44 88 GLU A N 1
ATOM 656 C CA . GLU A 1 88 ? -7.853 14.906 23.332 1.00 62.44 88 GLU A CA 1
ATOM 657 C C . GLU A 1 88 ? -7.794 15.551 21.928 1.00 62.44 88 GLU A C 1
ATOM 659 O O . GLU A 1 88 ? -7.668 16.764 21.848 1.00 62.44 88 GLU A O 1
ATOM 664 N N . ASP A 1 89 ? -8.001 14.799 20.837 1.00 58.62 89 ASP A N 1
ATOM 665 C CA . ASP A 1 89 ? -8.071 15.330 19.457 1.00 58.62 89 ASP A CA 1
ATOM 666 C C . ASP A 1 89 ? -9.522 15.648 19.003 1.00 58.62 89 ASP A C 1
ATOM 668 O O . ASP A 1 89 ? -9.798 15.789 17.810 1.00 58.62 89 ASP A O 1
ATOM 672 N N . ARG A 1 90 ? -10.490 15.670 19.938 1.00 58.09 90 ARG A N 1
ATOM 673 C CA . ARG A 1 90 ? -11.927 15.922 19.673 1.00 58.09 90 ARG A CA 1
ATOM 674 C C . ARG A 1 90 ? -12.368 17.385 19.843 1.00 58.09 90 ARG A C 1
ATOM 676 O O . ARG A 1 90 ? -13.565 17.645 19.706 1.00 58.09 90 ARG A O 1
ATOM 683 N N . GLU A 1 91 ? -11.446 18.297 20.132 1.00 51.06 91 GLU A N 1
ATOM 684 C CA . GLU A 1 91 ? -11.675 19.754 20.176 1.00 51.06 91 GLU A CA 1
ATOM 685 C C . GLU A 1 91 ? -11.157 20.440 18.906 1.00 51.06 91 GLU A C 1
ATOM 687 O O . GLU A 1 91 ? -11.849 21.371 18.433 1.00 51.06 91 GLU A O 1
#

Secondary structure (DSSP, 8-state):
-PPPPSEEE-TTSHHHHHHHHHTT------HHHHHHHHTTPPPP-EEE--GGGGTTTHHHHHHHHHHHS-TTS---GGGTSPPS--GGG--